Protein AF-A0A3N5F3N1-F1 (afdb_monomer_lite)

Secondary structure (DSSP, 8-state):
-B-TTS-TT---SB-PBPPTTT--BB-SEEEEEETTEEEEEE-S--STTTTT-HHHHHHHHHHHHHHTSTT-----B--HHHHHT--

Structure (mmCIF, N/CA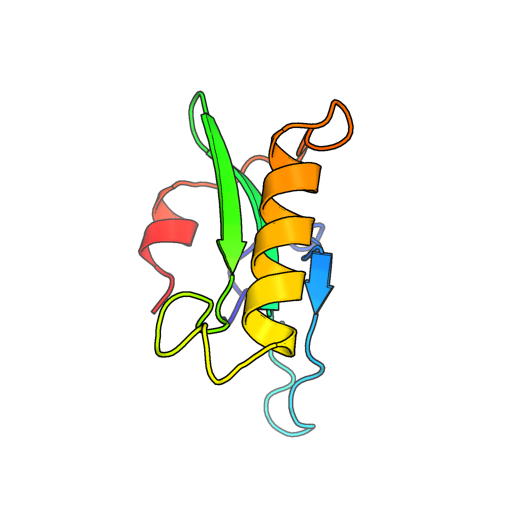/C/O backbone):
data_AF-A0A3N5F3N1-F1
#
_entry.id   AF-A0A3N5F3N1-F1
#
loop_
_atom_site.group_PDB
_atom_site.id
_atom_site.type_symbol
_atom_site.label_atom_id
_atom_site.label_alt_id
_atom_site.label_comp_id
_atom_site.label_asym_id
_atom_site.label_entity_id
_atom_site.label_seq_id
_atom_site.pdbx_PDB_ins_code
_atom_site.Cartn_x
_atom_site.Cartn_y
_atom_site.Cartn_z
_atom_site.occupancy
_atom_site.B_iso_or_equiv
_atom_site.auth_seq_id
_atom_site.auth_comp_id
_atom_site.auth_asym_id
_atom_site.auth_atom_id
_atom_site.pdbx_PDB_model_num
ATOM 1 N N . MET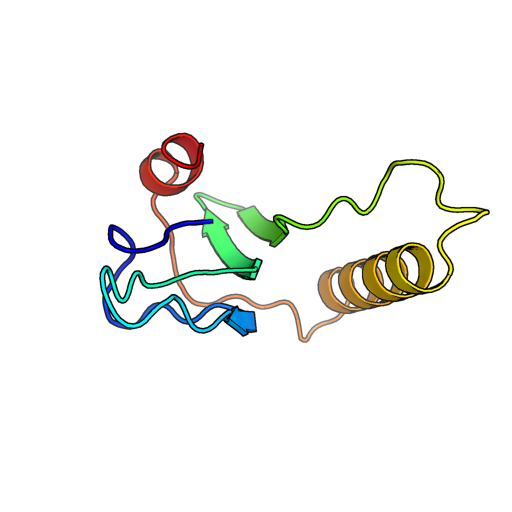 A 1 1 ? -4.634 -7.492 -4.644 1.00 92.69 1 MET A N 1
ATOM 2 C CA . MET A 1 1 ? -5.114 -8.135 -3.394 1.00 92.69 1 MET A CA 1
ATOM 3 C C . MET A 1 1 ? -6.629 -8.054 -3.322 1.00 92.69 1 MET A C 1
ATOM 5 O O . MET A 1 1 ? -7.173 -7.044 -3.759 1.00 92.69 1 MET A O 1
ATOM 9 N N . ILE A 1 2 ? -7.298 -9.069 -2.770 1.00 94.38 2 ILE A N 1
ATOM 10 C CA . ILE A 1 2 ? -8.747 -9.049 -2.508 1.00 94.38 2 ILE A CA 1
ATOM 11 C C . ILE A 1 2 ? -8.983 -8.449 -1.116 1.00 94.38 2 ILE A C 1
ATOM 13 O O . ILE A 1 2 ? -8.406 -8.919 -0.141 1.00 94.38 2 ILE A O 1
ATOM 17 N N . LEU A 1 3 ? -9.815 -7.411 -1.021 1.00 94.69 3 LEU A N 1
ATOM 18 C CA . LEU A 1 3 ? -10.091 -6.658 0.210 1.00 94.69 3 LEU A CA 1
ATOM 19 C C . LEU A 1 3 ? -11.547 -6.806 0.682 1.00 94.69 3 LEU A C 1
ATOM 21 O O . LEU A 1 3 ? -12.060 -5.951 1.405 1.00 94.69 3 LEU A O 1
ATOM 25 N N . ASP A 1 4 ? -12.237 -7.870 0.278 1.00 93.44 4 ASP A N 1
ATOM 26 C CA . ASP A 1 4 ? -13.662 -8.070 0.583 1.00 93.44 4 ASP A CA 1
ATOM 27 C C . ASP A 1 4 ? -13.941 -8.141 2.094 1.00 93.44 4 ASP A C 1
ATOM 29 O O . ASP A 1 4 ? -14.985 -7.687 2.553 1.00 93.44 4 ASP A O 1
ATOM 33 N N . GLN A 1 5 ? -12.980 -8.643 2.877 1.00 93.44 5 GLN A N 1
ATOM 34 C CA . GLN A 1 5 ? -13.083 -8.751 4.338 1.00 93.44 5 GLN A CA 1
ATOM 35 C C . GLN A 1 5 ? -12.698 -7.458 5.078 1.00 93.44 5 GLN A C 1
ATOM 37 O O . GLN A 1 5 ? -12.836 -7.375 6.297 1.00 93.44 5 GLN A O 1
ATOM 42 N N . PHE A 1 6 ? -12.211 -6.436 4.368 1.00 93.94 6 PHE A N 1
ATOM 43 C CA . PHE A 1 6 ? -11.849 -5.161 4.982 1.00 93.94 6 PHE A CA 1
ATOM 44 C C . PHE A 1 6 ? -13.107 -4.326 5.259 1.00 93.94 6 PHE A C 1
ATOM 46 O O . PHE A 1 6 ? -14.080 -4.415 4.501 1.00 93.94 6 PHE A O 1
ATOM 53 N N . PRO A 1 7 ? -13.088 -3.427 6.264 1.00 92.00 7 PRO A N 1
ATOM 54 C CA . PRO A 1 7 ? -14.232 -2.576 6.593 1.00 92.00 7 PRO A CA 1
ATOM 55 C C . PRO A 1 7 ? -14.839 -1.886 5.361 1.00 92.00 7 PRO A C 1
ATOM 57 O O . PRO A 1 7 ? -14.113 -1.456 4.462 1.00 92.00 7 PRO A O 1
ATOM 60 N N . ALA A 1 8 ? -16.164 -1.727 5.304 1.00 89.06 8 ALA A N 1
ATOM 61 C CA . ALA A 1 8 ? -16.854 -1.158 4.135 1.00 89.06 8 ALA A CA 1
ATOM 62 C C . ALA A 1 8 ? -16.371 0.264 3.765 1.00 89.06 8 ALA A C 1
ATOM 64 O O . ALA A 1 8 ? -16.305 0.630 2.587 1.00 89.06 8 ALA A O 1
ATOM 65 N N . GLY A 1 9 ? -15.979 1.051 4.773 1.00 90.31 9 GLY A N 1
ATOM 66 C CA . GLY A 1 9 ? -15.397 2.388 4.610 1.00 90.31 9 GLY A CA 1
ATOM 67 C C . GLY A 1 9 ? -13.913 2.398 4.229 1.00 90.31 9 GLY A C 1
ATOM 68 O O . GLY A 1 9 ? -13.368 3.465 3.951 1.00 90.31 9 GLY A O 1
ATOM 69 N N . PHE A 1 10 ? -13.252 1.238 4.193 1.00 93.75 10 PHE A N 1
ATOM 70 C CA . PHE A 1 10 ? -11.844 1.162 3.824 1.00 93.75 10 PHE A CA 1
ATOM 71 C C . PHE A 1 10 ? -11.649 1.589 2.356 1.00 93.75 10 PHE A C 1
ATOM 73 O O . PHE A 1 10 ? -12.495 1.328 1.490 1.00 93.75 10 PHE A O 1
ATOM 80 N N . ARG A 1 11 ? -10.587 2.319 2.032 1.00 92.62 11 ARG A N 1
ATOM 81 C CA . ARG A 1 11 ? -10.345 2.757 0.648 1.00 92.62 11 ARG A CA 1
ATOM 82 C C . ARG A 1 11 ? -8.859 2.614 0.338 1.00 92.62 11 ARG A C 1
ATOM 84 O O . ARG A 1 11 ? -8.063 3.268 1.005 1.00 92.62 11 ARG A O 1
ATOM 91 N N . PRO A 1 12 ? -8.473 1.755 -0.624 1.00 95.44 12 PRO A N 1
ATOM 92 C CA . PRO A 1 12 ? -7.082 1.678 -1.042 1.00 95.44 12 PRO A CA 1
ATOM 93 C C . PRO A 1 12 ? -6.685 2.980 -1.755 1.00 95.44 12 PRO A C 1
A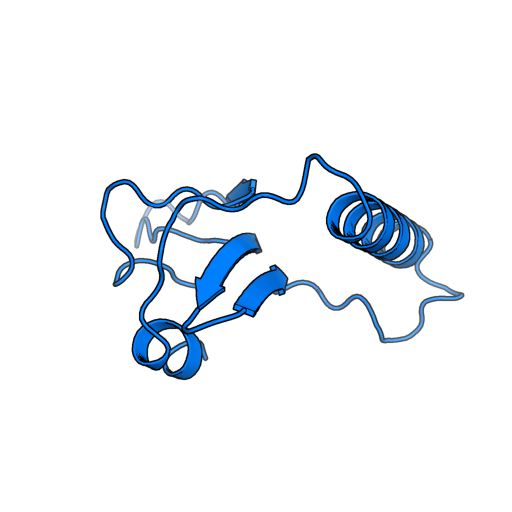TOM 95 O O . PRO A 1 12 ? -7.532 3.667 -2.324 1.00 95.44 12 PRO A O 1
ATOM 98 N N . ILE A 1 13 ? -5.389 3.294 -1.753 1.00 96.06 13 ILE A N 1
ATOM 99 C CA . ILE A 1 13 ? -4.823 4.430 -2.496 1.00 96.06 13 ILE A CA 1
ATOM 100 C C . ILE A 1 13 ? -5.027 4.204 -3.998 1.00 96.06 13 ILE A C 1
ATOM 102 O O . ILE A 1 13 ? -5.405 5.115 -4.730 1.00 96.06 13 ILE A O 1
ATOM 106 N N . VAL A 1 14 ? -4.806 2.965 -4.446 1.00 96.25 14 VAL A N 1
ATOM 107 C CA . VAL A 1 14 ? -5.034 2.544 -5.829 1.00 96.25 14 VAL A CA 1
ATOM 108 C C . VAL A 1 14 ? -5.924 1.306 -5.835 1.00 96.25 14 VAL A C 1
ATOM 110 O O . VAL A 1 14 ? -5.561 0.261 -5.285 1.00 96.25 14 VAL A O 1
ATOM 113 N N . GLN A 1 15 ? -7.085 1.429 -6.475 1.00 95.19 15 GLN A N 1
ATOM 114 C CA . GLN A 1 15 ? -8.076 0.368 -6.647 1.00 95.19 15 GLN A CA 1
ATOM 115 C C . GLN A 1 15 ? -8.091 -0.100 -8.102 1.00 95.19 15 GLN A C 1
ATOM 117 O O . GLN A 1 15 ? -8.235 0.713 -9.013 1.00 95.19 15 GLN A O 1
ATOM 122 N N . VAL A 1 16 ? -7.982 -1.411 -8.311 1.00 94.19 16 VAL A N 1
ATOM 123 C CA . VAL A 1 16 ? -8.258 -2.026 -9.616 1.00 94.19 16 VAL A CA 1
ATOM 124 C C . VAL A 1 16 ? -9.748 -2.345 -9.678 1.00 94.19 16 VAL A C 1
ATOM 126 O O . VAL A 1 16 ? -10.337 -2.754 -8.677 1.00 94.19 16 VAL A O 1
ATOM 129 N N . ILE A 1 17 ? -10.363 -2.138 -10.839 1.00 93.56 17 ILE A N 1
ATOM 130 C CA . ILE A 1 17 ? -11.734 -2.581 -11.095 1.00 93.56 17 ILE A CA 1
ATOM 131 C C . ILE A 1 17 ? -11.662 -4.062 -11.473 1.00 93.56 17 ILE A C 1
ATOM 133 O O . ILE A 1 17 ? -10.950 -4.414 -12.413 1.00 93.56 17 ILE A O 1
ATOM 137 N N . ASP A 1 18 ? -12.343 -4.912 -10.707 1.00 93.81 18 ASP A N 1
ATOM 138 C CA . ASP A 1 18 ? -12.427 -6.347 -10.989 1.00 93.81 18 ASP A CA 1
ATOM 139 C C . ASP A 1 18 ? -13.306 -6.628 -12.216 1.00 93.81 18 ASP A C 1
ATOM 141 O O . ASP A 1 18 ? -13.961 -5.734 -12.760 1.00 93.81 18 ASP A O 1
ATOM 145 N N . ASP A 1 19 ? -13.339 -7.882 -12.656 1.00 92.69 19 ASP A N 1
ATOM 146 C CA . ASP A 1 19 ? -14.251 -8.286 -13.715 1.00 92.69 19 ASP A CA 1
ATOM 147 C C . ASP A 1 19 ? -15.728 -8.282 -13.271 1.00 92.69 19 ASP A C 1
ATOM 149 O O . ASP A 1 19 ? -16.077 -8.268 -12.086 1.00 92.69 19 ASP A O 1
ATOM 153 N N . TRP A 1 20 ? -16.619 -8.300 -14.263 1.00 90.94 20 TRP A N 1
ATOM 154 C CA . TRP A 1 20 ? -18.070 -8.199 -14.085 1.00 90.94 20 TRP A CA 1
ATOM 155 C C . TRP A 1 20 ? -18.714 -9.435 -13.438 1.00 90.94 20 TRP A C 1
ATOM 157 O O . TRP A 1 20 ? -19.876 -9.367 -13.040 1.00 90.94 20 TRP A O 1
ATOM 167 N N . THR A 1 21 ? -17.994 -10.555 -13.335 1.00 94.19 21 THR A N 1
ATOM 168 C CA . THR A 1 21 ? -18.507 -11.823 -12.801 1.00 94.19 21 THR A CA 1
ATOM 169 C C . THR A 1 21 ? -18.403 -11.860 -11.285 1.00 94.19 21 THR A C 1
ATOM 171 O O . THR A 1 21 ? -19.360 -12.234 -10.611 1.00 94.19 21 THR A O 1
ATOM 174 N N . THR A 1 22 ? -17.238 -11.496 -10.741 1.00 92.56 22 THR A N 1
ATOM 175 C CA . THR A 1 22 ? -16.989 -11.567 -9.295 1.00 92.56 22 THR A CA 1
ATOM 176 C C . THR A 1 22 ? -17.107 -10.225 -8.600 1.00 92.56 22 THR A C 1
ATOM 178 O O . THR A 1 22 ? -17.528 -10.201 -7.445 1.00 92.56 22 THR A O 1
ATOM 181 N N . ASN A 1 23 ? -16.785 -9.126 -9.291 1.00 91.31 23 ASN A N 1
ATOM 182 C CA . ASN A 1 23 ? -16.862 -7.763 -8.766 1.00 91.31 23 ASN A CA 1
ATOM 183 C C . ASN A 1 23 ? -16.210 -7.615 -7.375 1.00 91.31 23 ASN A C 1
ATOM 185 O O . ASN A 1 23 ? -16.754 -6.980 -6.466 1.00 91.31 23 ASN A O 1
ATOM 189 N N . ARG A 1 24 ? -15.051 -8.257 -7.191 1.00 93.62 24 ARG A N 1
ATOM 190 C CA . ARG A 1 24 ? -14.285 -8.210 -5.949 1.00 93.62 24 ARG A CA 1
ATOM 191 C C . ARG A 1 24 ? -13.787 -6.806 -5.698 1.00 93.62 24 ARG A C 1
ATOM 193 O O . ARG A 1 24 ? -13.417 -6.051 -6.600 1.00 93.62 24 ARG A O 1
ATOM 200 N N . ARG A 1 2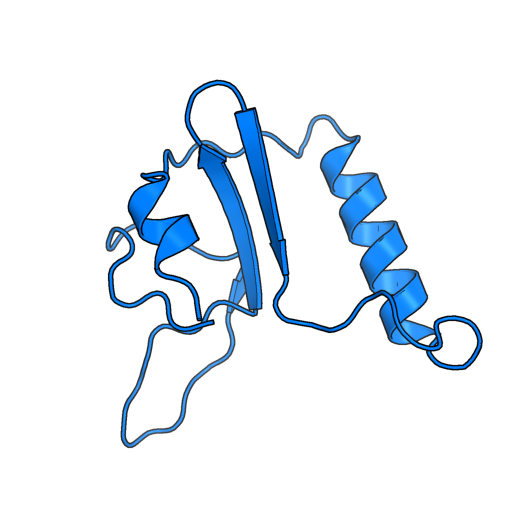5 ? -13.667 -6.472 -4.425 1.00 93.56 25 ARG A N 1
ATOM 201 C CA . ARG A 1 25 ? -13.047 -5.226 -4.018 1.00 93.56 25 ARG A CA 1
ATOM 202 C C . ARG A 1 25 ? -11.535 -5.391 -4.022 1.00 93.56 25 ARG A C 1
ATOM 204 O O . ARG A 1 25 ? -10.941 -5.834 -3.042 1.00 93.56 25 ARG A O 1
ATOM 211 N N . LEU A 1 26 ? -10.902 -5.036 -5.134 1.00 95.00 26 LEU A N 1
ATOM 212 C CA . LEU A 1 26 ? -9.457 -5.171 -5.285 1.00 95.00 26 LEU A CA 1
ATOM 213 C C . LEU A 1 26 ? -8.703 -3.943 -4.769 1.00 95.00 26 LEU A C 1
ATOM 215 O O . LEU A 1 26 ? -9.053 -2.802 -5.050 1.00 95.00 26 LEU A O 1
ATOM 219 N N . GLY A 1 27 ? -7.610 -4.183 -4.053 1.00 94.75 27 GLY A N 1
ATOM 220 C CA . GLY A 1 27 ? -6.622 -3.165 -3.703 1.00 94.75 27 GLY A CA 1
ATOM 221 C C . GLY A 1 27 ? -5.287 -3.467 -4.361 1.00 94.75 27 GLY A C 1
ATOM 222 O O . GLY A 1 27 ? -4.767 -4.579 -4.216 1.00 94.75 27 GLY A O 1
ATOM 223 N N . LEU A 1 28 ? -4.730 -2.482 -5.067 1.00 95.81 28 LEU A N 1
ATOM 224 C CA . LEU A 1 28 ? -3.377 -2.558 -5.616 1.00 95.81 28 LEU A CA 1
ATOM 225 C C . LEU A 1 28 ? -2.358 -2.044 -4.605 1.00 95.81 28 LEU A C 1
ATOM 227 O O . LEU A 1 28 ? -1.388 -2.743 -4.312 1.00 95.81 28 LEU A O 1
ATOM 231 N N . VAL A 1 29 ? -2.629 -0.850 -4.067 1.00 96.81 29 VAL A N 1
ATOM 232 C CA . VAL A 1 29 ? -1.840 -0.175 -3.034 1.00 96.81 29 VAL A CA 1
ATOM 233 C C . VAL A 1 29 ? -2.787 0.365 -1.972 1.00 96.81 29 VAL A C 1
ATOM 235 O O . VAL A 1 29 ? -3.765 1.034 -2.307 1.00 96.81 29 VAL A O 1
ATOM 238 N N . PHE A 1 30 ? -2.508 0.106 -0.700 1.00 96.44 30 PHE A N 1
ATOM 239 C CA . PHE A 1 30 ? -3.270 0.671 0.410 1.00 96.44 30 PHE A CA 1
ATOM 240 C C . PHE A 1 30 ? -2.369 1.027 1.585 1.00 96.44 30 PHE A C 1
ATOM 242 O O . PHE A 1 30 ? -1.236 0.559 1.685 1.00 96.44 30 PHE A O 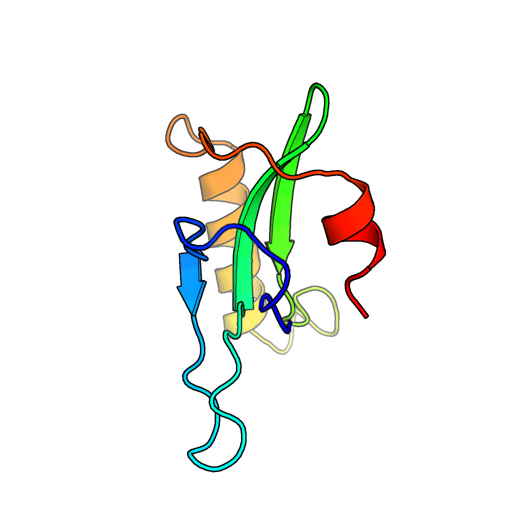1
ATOM 249 N N . GLU A 1 31 ? -2.910 1.822 2.499 1.00 97.12 31 GLU A N 1
ATOM 250 C CA . GLU A 1 31 ? -2.268 2.154 3.762 1.00 97.12 31 GLU A CA 1
ATOM 251 C C . GLU A 1 31 ? -3.195 1.915 4.954 1.00 97.12 31 GLU A C 1
ATOM 253 O O . GLU A 1 31 ? -4.415 1.840 4.809 1.00 97.12 31 GLU A O 1
ATOM 258 N N . GLY A 1 32 ? -2.614 1.807 6.146 1.00 96.38 32 GLY A N 1
ATOM 259 C CA . GLY A 1 32 ? -3.372 1.698 7.385 1.00 96.38 32 GLY A CA 1
ATOM 260 C C . GLY A 1 32 ? -2.507 1.752 8.632 1.00 96.38 32 GLY A C 1
ATOM 261 O O . GLY A 1 32 ? -1.279 1.676 8.575 1.00 96.38 32 GLY A O 1
ATOM 262 N N . ARG A 1 33 ? -3.163 1.883 9.782 1.00 96.38 33 ARG A N 1
ATOM 263 C CA . ARG A 1 33 ? -2.545 1.692 11.096 1.00 96.38 33 ARG A CA 1
ATOM 264 C C . ARG A 1 33 ? -2.748 0.252 11.529 1.00 96.38 33 ARG A C 1
ATOM 266 O O . ARG A 1 33 ? -3.872 -0.236 11.513 1.00 96.38 33 ARG A O 1
ATOM 273 N N . VAL A 1 34 ? -1.670 -0.412 11.927 1.00 95.44 34 VAL A N 1
ATOM 274 C CA . VAL A 1 34 ? -1.703 -1.795 12.415 1.00 95.44 34 VAL A CA 1
ATOM 275 C C . VAL A 1 34 ? -0.956 -1.837 13.739 1.00 95.44 34 VAL A C 1
ATOM 277 O O . VAL A 1 34 ? 0.246 -1.559 13.804 1.00 95.44 34 VAL A O 1
ATOM 280 N N . GLY A 1 35 ? -1.673 -2.136 14.822 1.00 93.31 35 GLY A N 1
ATOM 281 C CA . GLY A 1 35 ? -1.131 -2.045 16.176 1.00 93.31 35 GLY A CA 1
ATOM 282 C C . GLY A 1 35 ? -0.580 -0.644 16.474 1.00 93.31 35 GLY A C 1
ATOM 283 O O . GLY A 1 35 ? -1.299 0.346 16.401 1.00 93.31 35 GLY A O 1
ATOM 284 N N . LYS A 1 36 ? 0.714 -0.554 16.808 1.00 93.56 36 LYS A N 1
ATOM 285 C CA . LYS A 1 36 ? 1.399 0.721 17.111 1.00 93.56 36 LYS A CA 1
ATOM 286 C C . LYS A 1 36 ? 2.085 1.359 15.894 1.00 93.56 36 LYS A C 1
ATOM 288 O O . LYS A 1 36 ? 2.749 2.381 16.044 1.00 93.56 36 LYS A O 1
ATOM 293 N N . GLY A 1 37 ? 1.981 0.737 14.719 1.00 95.12 37 GLY A N 1
ATOM 294 C CA . GLY A 1 37 ? 2.700 1.125 13.510 1.00 95.12 37 GLY A CA 1
ATOM 295 C C . GLY A 1 37 ? 1.793 1.613 12.383 1.00 95.12 37 GLY A C 1
ATOM 296 O O . GLY A 1 37 ? 0.567 1.505 12.435 1.00 95.12 37 GLY A O 1
ATOM 297 N N . LYS A 1 38 ? 2.435 2.136 11.339 1.00 96.44 38 LYS A N 1
ATOM 298 C CA . LYS A 1 38 ? 1.822 2.462 10.048 1.00 96.44 38 LYS A CA 1
ATOM 299 C C . LYS A 1 38 ? 2.309 1.450 9.017 1.00 96.44 38 LYS A C 1
ATOM 301 O O . LYS A 1 38 ? 3.468 1.044 9.063 1.00 96.44 38 LYS A O 1
ATOM 306 N N . LEU A 1 39 ? 1.434 1.065 8.103 1.00 95.69 39 LEU A N 1
ATOM 307 C CA . LEU A 1 39 ? 1.707 0.087 7.063 1.00 95.69 39 LEU A CA 1
ATOM 308 C C . LEU A 1 39 ? 1.289 0.660 5.711 1.00 95.69 39 LEU A C 1
ATOM 310 O O . LEU A 1 39 ? 0.211 1.238 5.594 1.00 95.69 39 LEU A O 1
ATOM 314 N N . LEU A 1 40 ? 2.134 0.460 4.704 1.00 96.62 40 LEU A N 1
ATOM 315 C CA . LEU A 1 40 ? 1.792 0.616 3.296 1.00 96.62 40 LEU A CA 1
ATOM 316 C C . LEU A 1 40 ? 2.014 -0.737 2.626 1.00 96.62 40 LEU A C 1
ATOM 318 O O . LEU A 1 40 ? 3.063 -1.354 2.808 1.00 96.62 40 LEU A O 1
ATOM 322 N N . VAL A 1 41 ? 1.021 -1.207 1.879 1.00 95.38 41 VAL A N 1
ATOM 323 C CA . VAL A 1 41 ? 1.059 -2.501 1.193 1.00 95.38 41 VAL A CA 1
ATOM 324 C C . VAL A 1 41 ? 0.870 -2.272 -0.296 1.00 95.38 41 VAL A C 1
ATOM 326 O O . VAL A 1 41 ? -0.034 -1.545 -0.703 1.00 95.38 41 VAL A O 1
ATOM 329 N N . SER A 1 42 ? 1.705 -2.918 -1.106 1.00 95.25 42 SER A N 1
ATOM 330 C CA . SER A 1 42 ? 1.599 -2.961 -2.564 1.00 95.25 42 SER A CA 1
ATOM 331 C C . SER A 1 42 ? 1.580 -4.414 -3.023 1.00 95.25 42 SER A C 1
ATOM 333 O O . SER A 1 42 ? 2.324 -5.236 -2.497 1.00 95.25 42 SER A O 1
ATOM 335 N N . SER A 1 43 ? 0.749 -4.719 -4.018 1.00 92.94 43 SER A N 1
ATOM 336 C CA . SER A 1 43 ? 0.723 -6.033 -4.687 1.00 92.94 43 SER A CA 1
ATOM 337 C C . SER A 1 43 ? 1.461 -6.065 -6.020 1.00 92.94 43 SER A C 1
ATOM 339 O O . SER A 1 43 ? 1.479 -7.090 -6.695 1.00 92.94 43 SER A O 1
ATOM 341 N N . ILE A 1 44 ? 2.075 -4.946 -6.400 1.00 92.75 44 ILE A N 1
ATOM 342 C CA . ILE A 1 44 ? 2.948 -4.873 -7.566 1.00 92.75 44 ILE A CA 1
ATOM 343 C C . ILE A 1 44 ? 4.355 -5.254 -7.125 1.00 92.75 44 ILE A C 1
ATOM 345 O O . ILE A 1 44 ? 4.825 -4.804 -6.078 1.00 92.75 44 ILE A O 1
ATOM 349 N N . ASP A 1 45 ? 5.046 -6.024 -7.955 1.00 94.56 45 ASP A N 1
ATOM 350 C CA . ASP A 1 45 ? 6.473 -6.235 -7.790 1.00 94.56 45 ASP A CA 1
ATOM 351 C C . ASP A 1 45 ? 7.250 -4.942 -8.077 1.00 94.56 45 ASP A C 1
ATOM 353 O O . ASP A 1 45 ? 7.295 -4.461 -9.216 1.00 94.56 45 ASP A O 1
ATOM 357 N N . LEU A 1 46 ? 7.855 -4.416 -7.013 1.00 95.25 46 LEU A N 1
ATOM 358 C CA . LEU A 1 46 ? 8.670 -3.206 -6.983 1.00 95.25 46 LEU A CA 1
ATOM 359 C C . LEU A 1 46 ? 10.135 -3.502 -6.635 1.00 95.25 46 LEU A C 1
ATOM 361 O O . LEU A 1 46 ? 10.863 -2.584 -6.275 1.00 95.25 46 LEU A O 1
ATOM 365 N N . TRP A 1 47 ? 10.573 -4.762 -6.715 1.00 92.88 47 TRP A N 1
ATOM 366 C CA . TRP A 1 47 ? 11.907 -5.162 -6.259 1.00 92.88 47 TRP A CA 1
ATOM 367 C C . TRP A 1 47 ? 12.713 -5.895 -7.328 1.00 92.88 47 TRP A C 1
ATOM 369 O O . TRP A 1 47 ? 13.931 -5.715 -7.390 1.00 92.88 47 TRP A O 1
ATOM 379 N N . ASN A 1 48 ? 12.072 -6.681 -8.199 1.00 94.56 48 ASN A N 1
ATOM 380 C CA . ASN A 1 48 ? 12.811 -7.456 -9.195 1.00 94.56 48 ASN A CA 1
ATOM 381 C C . ASN A 1 48 ? 13.129 -6.639 -10.454 1.00 94.56 48 ASN A C 1
ATOM 383 O O . ASN A 1 48 ? 12.252 -6.004 -11.045 1.00 94.56 48 ASN A O 1
ATOM 387 N N . ASP A 1 49 ? 14.392 -6.724 -10.881 1.00 94.06 49 ASP A N 1
ATOM 388 C CA . ASP A 1 49 ? 14.926 -6.155 -12.128 1.00 94.06 49 ASP A CA 1
ATOM 389 C C . ASP A 1 49 ? 14.620 -4.655 -12.339 1.00 94.06 49 ASP A C 1
ATOM 391 O O . ASP A 1 49 ? 14.284 -4.177 -13.424 1.00 94.06 49 ASP A O 1
ATOM 395 N N . LEU A 1 50 ? 14.749 -3.869 -11.266 1.00 93.56 50 LEU A N 1
ATOM 396 C CA . LEU A 1 50 ? 14.527 -2.418 -11.287 1.00 93.56 50 LEU A CA 1
ATOM 397 C C . LEU A 1 50 ? 15.371 -1.618 -12.301 1.00 93.56 50 LEU A C 1
ATOM 399 O O . LEU A 1 50 ? 14.894 -0.565 -12.746 1.00 93.56 50 LEU A O 1
ATOM 403 N N . PRO A 1 51 ? 16.602 -2.021 -12.687 1.00 94.81 51 PRO A N 1
ATOM 404 C CA . PRO A 1 51 ? 17.331 -1.330 -13.748 1.00 94.81 51 PRO A CA 1
ATOM 405 C C . PRO A 1 51 ? 16.578 -1.339 -15.083 1.00 94.81 51 PRO A C 1
ATOM 407 O O . PRO A 1 51 ? 16.525 -0.297 -15.742 1.00 94.81 51 PRO A O 1
ATOM 410 N N . ALA A 1 52 ? 15.941 -2.463 -15.432 1.00 97.00 52 ALA A N 1
ATOM 411 C CA . ALA A 1 52 ? 15.192 -2.637 -16.676 1.00 97.00 52 ALA A CA 1
ATOM 412 C C . ALA A 1 52 ? 13.744 -2.114 -16.614 1.00 97.00 52 ALA A C 1
ATOM 414 O O . ALA A 1 52 ? 13.120 -1.936 -17.658 1.00 97.00 52 ALA A O 1
ATOM 415 N N . ARG A 1 53 ? 13.214 -1.838 -15.413 1.00 97.38 53 ARG A N 1
ATOM 416 C CA . ARG A 1 53 ? 11.814 -1.433 -15.174 1.00 97.38 53 ARG A CA 1
ATOM 417 C C . ARG A 1 53 ? 11.719 -0.005 -14.618 1.00 97.38 53 ARG A C 1
ATOM 419 O O . ARG A 1 53 ? 11.562 0.179 -13.403 1.00 97.38 53 ARG A O 1
ATOM 426 N N . PRO A 1 54 ? 11.847 1.037 -15.464 1.00 96.56 54 PRO A N 1
ATOM 427 C CA . PRO A 1 54 ? 11.823 2.430 -15.014 1.00 96.56 54 PRO A CA 1
ATOM 428 C C . PRO A 1 54 ? 10.521 2.815 -14.293 1.00 96.56 54 PRO A C 1
ATOM 430 O O . PRO A 1 54 ? 10.563 3.607 -13.353 1.00 96.56 54 PRO A O 1
ATOM 433 N N . GLU A 1 55 ? 9.387 2.230 -14.676 1.00 95.69 55 GLU A N 1
ATOM 434 C CA . GLU A 1 55 ? 8.083 2.447 -14.050 1.00 95.69 55 GLU A CA 1
ATOM 435 C C . GLU A 1 55 ? 8.013 1.897 -12.619 1.00 95.69 55 GLU A C 1
ATOM 437 O O . GLU A 1 55 ? 7.539 2.593 -11.721 1.00 95.69 55 GLU A O 1
ATOM 442 N N . ALA A 1 56 ? 8.556 0.699 -12.372 1.00 96.81 56 ALA A N 1
ATOM 443 C CA . ALA A 1 56 ? 8.617 0.120 -11.030 1.00 96.81 56 ALA A CA 1
ATOM 444 C C . ALA A 1 56 ? 9.557 0.931 -10.130 1.00 96.81 56 ALA A C 1
ATOM 446 O O . ALA A 1 56 ? 9.215 1.244 -8.990 1.00 96.81 56 ALA A O 1
ATOM 447 N N . ARG A 1 57 ? 10.709 1.349 -10.671 1.00 96.81 57 ARG A N 1
ATOM 448 C CA . ARG A 1 57 ? 11.675 2.188 -9.954 1.00 96.81 57 ARG A CA 1
ATOM 449 C C . ARG A 1 57 ? 11.073 3.531 -9.546 1.00 96.81 57 ARG A C 1
ATOM 451 O O . ARG A 1 57 ? 11.241 3.955 -8.404 1.00 96.81 57 ARG A O 1
ATOM 458 N N . GLN A 1 58 ? 10.365 4.196 -10.458 1.00 97.25 58 GLN A N 1
ATOM 459 C CA . GLN A 1 58 ? 9.722 5.469 -10.147 1.00 97.25 58 GLN A CA 1
ATOM 460 C C . GLN A 1 58 ? 8.566 5.298 -9.156 1.00 97.25 58 GLN A C 1
ATOM 462 O O . GLN A 1 58 ? 8.424 6.114 -8.247 1.00 97.25 58 GLN A O 1
ATOM 467 N N . MET A 1 59 ? 7.763 4.240 -9.297 1.00 96.69 59 MET A N 1
ATOM 468 C CA . MET A 1 59 ? 6.678 3.949 -8.361 1.00 96.69 59 MET A CA 1
ATOM 469 C C . MET A 1 59 ? 7.214 3.712 -6.945 1.00 96.69 59 MET A C 1
ATOM 471 O O . MET A 1 59 ? 6.702 4.308 -5.999 1.00 96.69 59 MET A O 1
ATOM 475 N N . LEU A 1 60 ? 8.276 2.911 -6.797 1.00 96.81 60 LEU A N 1
ATOM 476 C CA . LEU A 1 60 ? 8.930 2.684 -5.508 1.00 96.81 60 LEU A CA 1
ATOM 477 C C . LEU A 1 60 ? 9.414 4.004 -4.895 1.00 96.81 60 LEU A C 1
ATOM 479 O O . LEU A 1 60 ? 9.059 4.311 -3.760 1.00 96.81 60 LEU A O 1
ATOM 483 N N . TYR A 1 61 ? 10.127 4.826 -5.672 1.00 97.19 61 TYR A N 1
ATOM 484 C CA . TYR A 1 61 ? 10.583 6.142 -5.221 1.00 97.19 61 TYR A CA 1
ATOM 485 C C . TYR A 1 61 ? 9.426 7.028 -4.733 1.00 97.19 61 TYR A C 1
ATOM 487 O O . TYR A 1 61 ? 9.523 7.661 -3.681 1.00 97.19 61 TYR A O 1
ATOM 495 N N . SER A 1 62 ? 8.318 7.080 -5.478 1.00 97.00 62 SER A N 1
ATOM 496 C CA . SER A 1 62 ? 7.135 7.861 -5.103 1.00 97.00 62 SER A CA 1
ATOM 497 C C . SER A 1 62 ? 6.498 7.360 -3.804 1.00 97.00 62 SER A C 1
ATOM 499 O O . SER A 1 62 ? 6.137 8.179 -2.959 1.00 97.00 62 SER A O 1
ATOM 501 N N . LEU A 1 63 ? 6.397 6.041 -3.610 1.00 97.25 63 LEU A N 1
ATOM 502 C CA . LEU A 1 63 ? 5.862 5.453 -2.380 1.00 97.25 63 LEU A CA 1
ATOM 503 C C . LEU A 1 63 ? 6.775 5.715 -1.176 1.00 97.25 63 LEU A C 1
ATOM 505 O O . LEU A 1 63 ? 6.287 6.110 -0.121 1.00 97.25 63 LEU A O 1
ATOM 509 N N . GLU A 1 64 ? 8.092 5.581 -1.326 1.00 96.88 64 GLU A N 1
ATOM 510 C CA . GLU A 1 64 ? 9.052 5.884 -0.256 1.00 96.88 64 GLU A CA 1
ATOM 511 C C . GLU A 1 64 ? 9.022 7.369 0.128 1.00 96.88 64 GLU A C 1
ATOM 513 O O . GLU A 1 64 ? 9.016 7.728 1.311 1.00 96.88 64 GLU A O 1
ATOM 518 N N . ARG A 1 65 ? 8.949 8.259 -0.870 1.00 98.25 65 ARG A N 1
ATOM 519 C CA . ARG A 1 65 ? 8.785 9.702 -0.651 1.00 98.25 65 ARG A CA 1
ATOM 520 C C . ARG A 1 65 ? 7.484 10.022 0.069 1.00 98.25 65 ARG A C 1
ATOM 522 O O . ARG A 1 65 ? 7.491 10.845 0.980 1.00 98.25 65 ARG A O 1
ATOM 529 N N . TYR A 1 66 ? 6.395 9.358 -0.304 1.00 98.00 66 TYR A N 1
ATOM 530 C CA . TYR A 1 66 ? 5.119 9.497 0.380 1.00 98.00 66 TYR A CA 1
ATOM 531 C C . TYR A 1 66 ? 5.229 9.055 1.845 1.00 98.00 66 TYR A C 1
ATOM 533 O O . TYR A 1 66 ? 4.943 9.856 2.734 1.00 98.00 66 TYR A O 1
ATOM 541 N N . MET A 1 67 ? 5.754 7.852 2.104 1.00 97.12 67 MET A N 1
ATOM 542 C CA . MET A 1 67 ? 5.926 7.284 3.450 1.00 97.12 67 MET A CA 1
ATOM 543 C C . MET A 1 67 ? 6.820 8.122 4.372 1.00 97.12 67 MET A C 1
ATOM 545 O O . MET A 1 67 ? 6.645 8.104 5.589 1.00 97.12 67 MET A O 1
ATOM 549 N N . THR A 1 68 ? 7.783 8.853 3.805 1.00 97.38 68 THR A N 1
ATOM 550 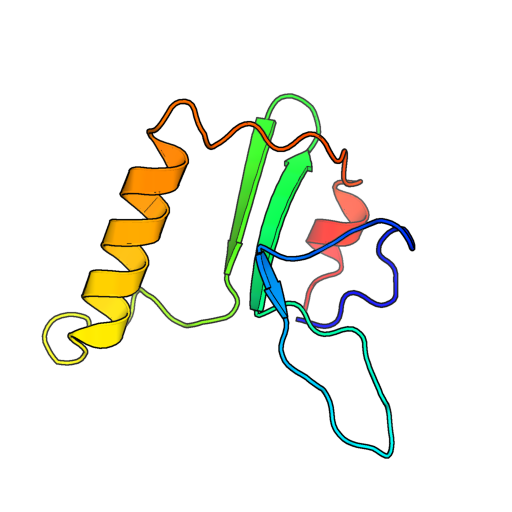C CA . THR A 1 68 ? 8.694 9.741 4.549 1.00 97.38 68 THR A CA 1
ATOM 551 C C . THR A 1 68 ? 8.158 11.165 4.716 1.00 97.38 68 THR A C 1
ATOM 553 O O . THR A 1 68 ? 8.766 11.982 5.410 1.00 97.38 68 THR A O 1
ATOM 556 N N . SER A 1 69 ? 7.012 11.478 4.112 1.00 97.88 69 SER A N 1
ATOM 557 C CA . SER A 1 69 ? 6.363 12.781 4.215 1.00 97.88 69 SER A CA 1
ATOM 558 C C . SER A 1 69 ? 5.391 12.860 5.399 1.00 97.88 69 SER A C 1
ATOM 560 O O . SER A 1 69 ? 5.012 11.861 6.010 1.00 97.88 69 SER A O 1
ATOM 562 N N . LYS A 1 70 ? 4.923 14.077 5.698 1.00 96.81 70 LYS A N 1
ATOM 563 C CA . LYS A 1 70 ? 3.852 14.307 6.683 1.00 96.81 70 LYS A CA 1
ATOM 564 C C . LYS A 1 70 ? 2.476 13.841 6.194 1.00 96.81 70 LYS A C 1
ATOM 566 O O . LYS A 1 70 ? 1.568 13.725 7.010 1.00 96.81 70 LYS A O 1
ATOM 571 N N . GLU A 1 71 ? 2.320 13.607 4.892 1.00 96.19 71 GLU A N 1
ATOM 572 C CA . GLU A 1 71 ? 1.058 13.172 4.284 1.00 96.19 71 GLU A CA 1
ATOM 573 C C . GLU A 1 71 ? 0.780 11.687 4.534 1.00 96.19 71 GLU A C 1
ATOM 575 O O . GLU A 1 71 ? -0.377 11.270 4.486 1.00 96.19 71 GLU A O 1
ATOM 580 N N . PHE A 1 72 ? 1.811 10.901 4.867 1.00 97.56 72 PHE A N 1
ATOM 581 C CA . PHE A 1 72 ? 1.646 9.524 5.321 1.00 97.56 72 PHE A CA 1
ATOM 582 C C . PHE A 1 72 ? 1.150 9.487 6.770 1.00 97.56 72 PHE A C 1
ATOM 584 O O . PHE A 1 72 ? 1.878 9.223 7.738 1.00 97.56 72 PHE A O 1
ATOM 591 N N . ASP A 1 73 ? -0.134 9.783 6.934 1.00 96.25 73 ASP A N 1
ATOM 592 C CA . ASP A 1 73 ? -0.848 9.693 8.199 1.00 96.25 73 ASP A CA 1
ATOM 593 C C . ASP A 1 73 ? -2.139 8.877 8.077 1.00 96.25 73 ASP A C 1
ATOM 595 O O . ASP A 1 73 ? -3.231 9.422 8.282 1.00 96.25 73 ASP A O 1
ATOM 599 N N . PRO A 1 74 ? -2.020 7.561 7.789 1.00 95.62 74 PRO A N 1
ATOM 600 C CA . PRO A 1 74 ? -3.170 6.682 7.651 1.00 95.62 74 PRO A CA 1
ATOM 601 C C . PRO A 1 74 ? -4.032 6.774 8.901 1.00 95.62 74 PRO A C 1
ATOM 603 O O . PRO A 1 74 ? -3.516 6.724 10.017 1.00 95.62 74 PRO A O 1
ATOM 606 N N . LYS A 1 75 ? -5.344 6.928 8.727 1.00 92.00 75 LYS A N 1
ATOM 607 C CA . LYS A 1 75 ? -6.306 7.057 9.839 1.00 92.00 75 LYS A CA 1
ATOM 608 C C . LYS A 1 75 ? -7.079 5.778 10.120 1.00 92.00 75 LYS A C 1
ATOM 610 O O . LYS A 1 75 ? -7.640 5.635 11.199 1.00 92.00 75 LYS A O 1
ATOM 615 N N . GLN A 1 76 ? -7.130 4.879 9.146 1.00 92.56 76 GLN A N 1
ATOM 616 C CA . GLN A 1 76 ? -7.899 3.650 9.245 1.00 92.56 76 GLN A CA 1
ATOM 617 C C . GLN A 1 76 ? -7.075 2.601 9.987 1.00 92.56 76 GLN A C 1
ATOM 619 O O . GLN A 1 76 ? -5.970 2.262 9.563 1.00 92.56 76 GLN A O 1
ATOM 624 N N . GLU A 1 77 ? -7.604 2.121 11.108 1.00 94.25 77 GLU A N 1
ATOM 625 C CA . GLU A 1 77 ? -7.043 0.978 11.822 1.00 94.25 77 GLU A CA 1
ATOM 626 C C . GLU A 1 77 ? -7.451 -0.315 11.114 1.00 94.25 77 GLU A C 1
ATOM 628 O O . GLU A 1 77 ? -8.611 -0.498 10.740 1.00 94.25 77 GLU A O 1
ATOM 633 N N . ILE A 1 78 ? -6.475 -1.193 10.903 1.00 94.00 78 ILE A N 1
ATOM 634 C CA . ILE A 1 78 ? -6.648 -2.500 10.279 1.00 94.00 78 ILE A CA 1
ATOM 635 C C . ILE A 1 78 ? -6.202 -3.547 11.295 1.00 94.00 78 ILE A C 1
ATOM 637 O O . ILE A 1 78 ? -5.115 -3.445 11.872 1.00 94.00 78 ILE A O 1
ATOM 641 N N . ASP A 1 79 ? -7.037 -4.565 11.494 1.00 94.44 79 ASP A N 1
ATOM 642 C CA . ASP A 1 79 ? -6.652 -5.739 12.269 1.00 94.44 79 ASP A CA 1
ATOM 643 C C . ASP A 1 79 ? -5.481 -6.456 11.578 1.00 94.44 79 ASP A C 1
ATOM 645 O O . ASP A 1 79 ? -5.493 -6.688 10.366 1.00 94.44 79 ASP A O 1
ATOM 649 N N . ILE A 1 80 ? -4.459 -6.820 12.350 1.00 93.88 80 ILE A N 1
ATOM 650 C CA . ILE A 1 80 ? -3.301 -7.547 11.835 1.00 93.88 80 ILE A CA 1
ATOM 651 C C . ILE A 1 80 ? -3.694 -8.898 11.227 1.00 93.88 80 ILE A C 1
ATOM 653 O O . ILE A 1 80 ? -3.034 -9.351 10.293 1.00 93.88 80 ILE A O 1
ATOM 657 N N . GLU A 1 81 ? -4.781 -9.515 11.694 1.00 94.69 81 GLU A N 1
ATOM 658 C CA . GLU A 1 81 ? -5.282 -10.773 11.140 1.00 94.69 81 GLU A CA 1
ATOM 659 C C . GLU A 1 81 ? -5.807 -10.604 9.708 1.00 94.69 81 GLU A C 1
ATOM 661 O O . GLU A 1 81 ? -5.576 -11.472 8.869 1.00 94.69 81 GLU A O 1
ATOM 666 N N . LEU A 1 82 ? -6.405 -9.452 9.372 1.00 93.69 82 LEU A N 1
ATOM 667 C CA . LEU A 1 82 ? -6.798 -9.150 7.989 1.00 93.69 82 LEU A CA 1
ATOM 668 C C . LEU A 1 82 ? -5.578 -9.038 7.074 1.00 93.69 82 LEU A C 1
ATOM 670 O O . LEU A 1 82 ? -5.620 -9.494 5.936 1.00 93.69 82 LEU A O 1
ATOM 674 N N . VAL A 1 83 ? -4.485 -8.452 7.573 1.00 93.00 83 VAL A N 1
ATOM 675 C CA . VAL A 1 83 ? -3.229 -8.331 6.820 1.00 93.00 83 VAL A CA 1
ATOM 676 C C . VAL A 1 83 ? -2.570 -9.698 6.637 1.00 93.00 83 VAL A C 1
ATOM 678 O O . VAL A 1 83 ? -2.095 -10.002 5.549 1.00 93.00 83 VAL A O 1
ATOM 681 N N . ARG A 1 84 ? -2.564 -10.544 7.673 1.00 92.12 84 ARG A N 1
ATOM 682 C CA . ARG A 1 84 ? -2.042 -11.921 7.602 1.00 92.12 84 ARG A CA 1
ATOM 683 C C . ARG A 1 84 ? -2.855 -12.817 6.671 1.00 92.12 84 ARG A C 1
ATOM 685 O O . ARG A 1 84 ? -2.293 -13.733 6.083 1.00 92.12 84 ARG A O 1
ATOM 692 N N . GLY A 1 85 ? -4.152 -12.549 6.538 1.00 91.69 85 GLY A N 1
ATOM 693 C CA . GLY A 1 85 ? -5.049 -13.245 5.618 1.00 91.69 85 GLY A CA 1
ATOM 694 C C . GLY A 1 85 ? -4.890 -12.849 4.147 1.00 91.69 85 GLY A C 1
ATOM 695 O O . GLY A 1 85 ? -5.563 -13.431 3.298 1.00 91.69 85 GLY A O 1
ATOM 696 N N . LEU A 1 86 ? -4.028 -11.875 3.826 1.00 88.88 86 LEU A N 1
ATOM 697 C CA . LEU A 1 86 ? -3.701 -11.534 2.444 1.00 88.88 86 LEU A CA 1
ATOM 698 C C . LEU A 1 86 ? -2.795 -12.624 1.852 1.00 88.88 86 LEU A C 1
ATOM 700 O O . LEU A 1 86 ? -1.619 -12.715 2.201 1.00 88.88 86 LEU A O 1
ATOM 704 N N . MET A 1 87 ? -3.355 -13.430 0.948 1.00 58.69 87 MET A N 1
ATOM 705 C CA . MET A 1 87 ? -2.620 -14.294 0.015 1.00 58.69 87 MET A CA 1
ATOM 706 C C . MET A 1 87 ? -2.659 -13.704 -1.391 1.00 58.69 87 MET A C 1
ATOM 708 O O . MET A 1 87 ? -3.731 -13.185 -1.788 1.00 58.69 87 MET A O 1
#

Sequence (87 aa):
MILDQFPAGFRPIVQVIDDWTTNRRLGLVFEGRVGKGKLLVSSIDLWNDLPARPEARQMLYSLERYMTSKEFDPKQEIDIELVRGLM

Radius of gyration: 13.96 Å; chains: 1; bounding box: 36×29×34 Å

Foldseek 3Di:
DFCQVPDPPADAPDWDQDDPPPRTGDHQWHWADEDPDIDIDGPDDLDPPCVVPVPSVVVVVVVVVCCPDPVSDHDHYDYVVSVVPPD

pLDDT: mean 94.35, std 4.34, range [58.69, 98.25]